Protein AF-A0A9C7VY10-F1 (afdb_monomer_lite)

Foldseek 3Di:
DDDDPPPQDQKDKDKDFLVCVVVLVVDQQWFAKEAEACPWDDDDLRYTYHRDVVCHVPRIITTMGGPDRWDWDDDPQWTWTDDPPDIDTDHDDDPDPPPPD

Radius of gyration: 16.32 Å; chains: 1; bounding box: 31×64×32 Å

Structure (mmCIF, N/CA/C/O backbone):
data_AF-A0A9C7VY10-F1
#
_entry.id   AF-A0A9C7VY10-F1
#
loop_
_atom_site.group_PDB
_atom_site.id
_atom_site.type_symbol
_atom_site.label_atom_id
_atom_site.label_alt_id
_atom_site.label_comp_id
_atom_site.label_asym_id
_atom_site.label_entity_id
_atom_site.label_seq_id
_atom_site.pdbx_PDB_ins_code
_atom_site.Cartn_x
_atom_site.Cartn_y
_atom_site.Cartn_z
_atom_site.occupancy
_atom_site.B_iso_or_equiv
_atom_site.auth_seq_id
_atom_site.auth_comp_id
_atom_site.auth_asym_id
_atom_site.auth_atom_id
_atom_site.pdbx_PDB_model_num
ATOM 1 N N . MET A 1 1 ? -18.638 32.763 7.786 1.00 39.47 1 MET A N 1
ATOM 2 C CA . MET A 1 1 ? -17.773 31.605 8.101 1.00 39.47 1 MET A CA 1
ATOM 3 C C . MET A 1 1 ? -18.537 30.342 7.739 1.00 39.47 1 MET A C 1
ATOM 5 O O . MET A 1 1 ? -19.515 30.050 8.403 1.00 39.47 1 MET A O 1
ATOM 9 N N . ASN A 1 2 ? -18.148 29.645 6.669 1.00 38.28 2 ASN A N 1
ATOM 10 C CA . ASN A 1 2 ? -18.736 28.357 6.285 1.00 38.28 2 ASN A CA 1
ATOM 11 C C . ASN A 1 2 ? -17.689 27.262 6.511 1.00 38.28 2 ASN A C 1
ATOM 13 O O . ASN A 1 2 ? -16.958 26.898 5.595 1.00 38.28 2 ASN A O 1
ATOM 17 N N . THR A 1 3 ? -17.585 26.751 7.735 1.00 46.06 3 THR A N 1
ATOM 18 C CA . THR A 1 3 ? -16.825 25.526 8.004 1.00 46.06 3 THR A CA 1
ATOM 19 C C . THR A 1 3 ? -17.716 24.342 7.657 1.00 46.06 3 THR A C 1
ATOM 21 O O . THR A 1 3 ? -18.498 23.879 8.485 1.00 46.06 3 THR A O 1
ATOM 24 N N . ARG A 1 4 ? -17.645 23.868 6.407 1.00 47.31 4 ARG A N 1
ATOM 25 C CA . ARG A 1 4 ? -18.190 22.544 6.079 1.00 47.31 4 ARG A CA 1
ATOM 26 C C . ARG A 1 4 ? -17.430 21.517 6.931 1.00 47.31 4 ARG A C 1
ATOM 28 O O . ARG A 1 4 ? -16.198 21.582 6.942 1.00 47.31 4 ARG A O 1
ATOM 35 N N . PRO A 1 5 ? -18.101 20.597 7.645 1.00 50.09 5 PRO A N 1
ATOM 36 C CA . PRO A 1 5 ? -17.402 19.512 8.317 1.00 50.09 5 PRO A CA 1
ATOM 37 C C . PRO A 1 5 ? -16.642 18.722 7.248 1.00 50.09 5 PRO A C 1
ATOM 39 O O . PRO A 1 5 ? -17.241 18.254 6.280 1.00 50.09 5 PRO A O 1
ATOM 42 N N . ARG A 1 6 ? -15.311 18.632 7.380 1.00 52.78 6 ARG A N 1
ATOM 43 C CA . ARG A 1 6 ? -14.498 17.713 6.574 1.00 52.78 6 ARG A CA 1
ATOM 44 C C . ARG A 1 6 ? -15.111 16.329 6.769 1.00 52.78 6 ARG A C 1
ATOM 46 O O . ARG A 1 6 ? -15.092 15.817 7.885 1.00 52.78 6 ARG A O 1
ATOM 53 N N . GLN A 1 7 ? -15.678 15.746 5.715 1.00 54.62 7 GLN A N 1
ATOM 54 C CA . GLN A 1 7 ? -15.967 14.317 5.718 1.00 54.62 7 GLN A CA 1
ATOM 55 C C . GLN A 1 7 ? -14.644 13.616 6.019 1.00 54.62 7 GLN A C 1
ATOM 57 O O . GLN A 1 7 ? -13.672 13.789 5.285 1.00 54.62 7 GLN A O 1
ATOM 62 N N . LYS A 1 8 ? -14.583 12.917 7.153 1.00 61.62 8 LYS A N 1
ATOM 63 C CA . LYS A 1 8 ? -13.423 12.123 7.543 1.00 61.62 8 LYS A CA 1
ATOM 64 C C . LYS A 1 8 ? -13.372 10.949 6.566 1.00 61.62 8 LYS A C 1
ATOM 66 O O . LYS A 1 8 ? -14.170 10.023 6.670 1.00 61.62 8 LYS A O 1
ATOM 71 N N . THR A 1 9 ? -12.541 11.053 5.538 1.00 67.38 9 THR A N 1
ATOM 72 C CA . THR A 1 9 ? -12.331 9.965 4.586 1.00 67.38 9 THR A CA 1
ATOM 73 C C . THR A 1 9 ? -11.543 8.874 5.296 1.00 67.38 9 THR A C 1
ATOM 75 O O . THR A 1 9 ? -10.432 9.125 5.750 1.00 67.38 9 THR A O 1
ATOM 78 N N . LEU A 1 10 ? -12.138 7.685 5.417 1.00 85.81 10 LEU A N 1
ATOM 79 C CA . LEU A 1 10 ? -11.517 6.521 6.067 1.00 85.81 10 LEU A CA 1
ATOM 80 C C . LEU A 1 10 ? -10.215 6.098 5.364 1.00 85.81 10 LEU A C 1
ATOM 82 O O . LEU A 1 10 ? -9.287 5.611 6.007 1.00 85.81 10 LEU A O 1
ATOM 86 N N . LEU A 1 11 ? -10.158 6.315 4.046 1.00 94.31 11 LEU A N 1
ATOM 87 C CA . LEU A 1 11 ? -9.013 6.064 3.180 1.00 94.31 11 LEU A CA 1
ATOM 88 C C . LEU A 1 11 ? -8.613 7.365 2.470 1.00 94.31 11 LEU A C 1
ATOM 90 O O . LEU A 1 11 ? -9.447 8.012 1.837 1.00 94.31 11 LEU A O 1
ATOM 94 N N . ASP A 1 12 ? -7.339 7.726 2.572 1.00 94.75 12 ASP A N 1
ATOM 95 C CA . ASP A 1 12 ? -6.704 8.864 1.905 1.00 94.75 12 ASP A CA 1
ATOM 96 C C . ASP A 1 12 ? -5.618 8.327 0.965 1.00 94.75 12 ASP A C 1
ATOM 98 O O . ASP A 1 12 ? -4.651 7.719 1.422 1.00 94.75 12 ASP A O 1
ATOM 102 N N . ILE A 1 13 ? -5.802 8.505 -0.345 1.00 95.88 13 ILE A N 1
ATOM 103 C CA . ILE A 1 13 ? -4.855 8.056 -1.375 1.00 95.88 13 ILE A CA 1
ATOM 104 C C . ILE A 1 13 ? -4.173 9.280 -1.970 1.00 95.88 13 ILE A C 1
ATOM 106 O O . ILE A 1 13 ? -4.835 10.209 -2.438 1.00 95.88 13 ILE A O 1
ATOM 110 N N . GLN A 1 14 ? -2.844 9.284 -1.953 1.00 95.38 14 GLN A N 1
ATOM 111 C CA . GLN A 1 14 ? -2.037 10.418 -2.388 1.00 95.38 14 GLN A CA 1
ATOM 112 C C . GLN A 1 14 ? -0.872 9.958 -3.248 1.00 95.38 14 GLN A C 1
ATOM 114 O O . GLN A 1 14 ? -0.173 9.014 -2.896 1.00 95.38 14 GLN A O 1
ATOM 119 N N . TYR A 1 15 ? -0.604 10.701 -4.318 1.00 94.81 15 TYR A N 1
ATOM 120 C CA . TYR A 1 15 ? 0.647 10.575 -5.052 1.00 94.81 15 TYR A CA 1
ATOM 121 C C . TYR A 1 15 ? 1.705 11.465 -4.398 1.00 94.81 15 TYR A C 1
ATOM 123 O O . TYR A 1 15 ? 1.503 12.672 -4.233 1.00 94.81 15 TYR A O 1
ATOM 131 N N . ARG A 1 16 ? 2.813 10.864 -3.967 1.00 95.00 16 ARG A N 1
ATOM 132 C CA . ARG A 1 16 ? 3.926 11.533 -3.278 1.00 95.00 16 ARG A CA 1
ATOM 133 C C . ARG A 1 16 ? 5.221 11.324 -4.044 1.00 95.00 16 ARG A C 1
ATOM 135 O O . ARG A 1 16 ? 5.341 10.353 -4.779 1.00 95.00 16 ARG A O 1
ATOM 142 N N . LEU A 1 17 ? 6.183 12.225 -3.856 1.00 95.06 17 LEU A N 1
ATOM 143 C CA . LEU A 1 17 ? 7.509 12.050 -4.440 1.00 95.06 17 LEU A CA 1
ATOM 144 C C . LEU A 1 17 ? 8.254 10.897 -3.754 1.00 95.06 17 LEU A C 1
ATOM 146 O O . LEU A 1 17 ? 8.133 10.726 -2.540 1.00 95.06 17 LEU A O 1
ATOM 150 N N . ARG A 1 18 ? 9.051 10.132 -4.505 1.00 92.81 18 ARG A N 1
ATOM 151 C CA . ARG A 1 18 ? 9.802 8.968 -4.006 1.00 92.81 18 ARG A CA 1
ATOM 152 C C . ARG A 1 18 ? 10.791 9.336 -2.898 1.00 92.81 18 ARG A C 1
ATOM 154 O O . ARG A 1 18 ? 11.006 8.539 -1.992 1.00 92.81 18 ARG A O 1
ATOM 161 N N . GLU A 1 19 ? 11.332 10.551 -2.904 1.00 94.44 19 GLU A N 1
ATOM 162 C CA . GLU A 1 19 ? 12.182 11.065 -1.818 1.00 94.44 19 GLU A CA 1
ATOM 163 C C . GLU A 1 19 ? 11.475 11.109 -0.449 1.00 94.44 19 GLU A C 1
ATOM 165 O O . GLU A 1 19 ? 12.136 11.019 0.581 1.00 94.44 19 GLU A O 1
ATOM 170 N N . MET A 1 20 ? 10.136 11.152 -0.427 1.00 94.50 20 MET A N 1
ATOM 171 C CA . MET A 1 20 ? 9.317 11.105 0.793 1.00 94.50 20 MET A CA 1
ATOM 172 C C . MET A 1 20 ? 9.117 9.676 1.325 1.00 94.50 20 MET A C 1
ATOM 174 O O . MET A 1 20 ? 8.382 9.476 2.298 1.00 94.50 20 MET A O 1
ATOM 178 N N . LEU A 1 21 ? 9.713 8.658 0.691 1.00 93.81 21 LEU A N 1
ATOM 179 C CA . LEU A 1 21 ? 9.576 7.261 1.104 1.00 93.81 21 LEU A CA 1
ATOM 180 C C . LEU A 1 21 ? 9.957 7.028 2.579 1.00 93.81 21 LEU A C 1
ATOM 182 O O . LEU A 1 21 ? 9.174 6.364 3.261 1.00 93.81 21 LEU A O 1
ATOM 186 N N . PRO A 1 22 ? 11.076 7.564 3.115 1.00 95.12 22 PRO A N 1
ATOM 187 C CA . PRO A 1 22 ? 11.446 7.348 4.516 1.00 95.12 22 PRO A CA 1
ATOM 188 C C . PRO A 1 22 ? 10.376 7.859 5.487 1.00 95.12 22 PRO A C 1
ATOM 190 O O . PRO A 1 22 ? 9.963 7.131 6.391 1.00 95.12 22 PRO A O 1
ATOM 193 N N . ASP A 1 23 ? 9.857 9.064 5.242 1.00 95.12 23 ASP A N 1
ATOM 194 C CA . ASP A 1 23 ? 8.792 9.660 6.051 1.00 95.12 23 ASP A CA 1
ATOM 195 C C . ASP A 1 23 ? 7.510 8.826 5.961 1.00 95.12 23 ASP A C 1
ATOM 197 O O . ASP A 1 23 ? 6.880 8.518 6.973 1.00 95.12 23 ASP A O 1
ATOM 201 N N . THR A 1 24 ? 7.161 8.377 4.755 1.00 94.50 24 THR A N 1
ATOM 202 C CA . THR A 1 24 ? 5.962 7.566 4.506 1.00 94.50 24 THR A CA 1
ATOM 203 C C . THR A 1 24 ? 6.040 6.190 5.176 1.00 94.50 24 THR A C 1
ATOM 205 O O . THR A 1 24 ? 5.044 5.696 5.714 1.00 94.50 24 THR A O 1
ATOM 208 N N . LEU A 1 25 ? 7.222 5.568 5.181 1.00 94.50 25 LEU A N 1
ATOM 209 C CA . LEU A 1 25 ? 7.474 4.312 5.888 1.00 94.50 25 LEU A CA 1
ATOM 210 C C . LEU A 1 25 ? 7.414 4.498 7.406 1.00 94.50 25 LEU A C 1
ATOM 212 O O . LEU A 1 25 ? 6.936 3.601 8.106 1.00 94.50 25 LEU A O 1
ATOM 216 N N . SER A 1 26 ? 7.854 5.653 7.909 1.00 95.19 26 SER A N 1
ATOM 217 C CA . SER A 1 26 ? 7.810 5.972 9.338 1.00 95.19 26 SER A CA 1
ATOM 218 C C . SER A 1 26 ? 6.391 6.241 9.853 1.00 95.19 26 SER A C 1
ATOM 2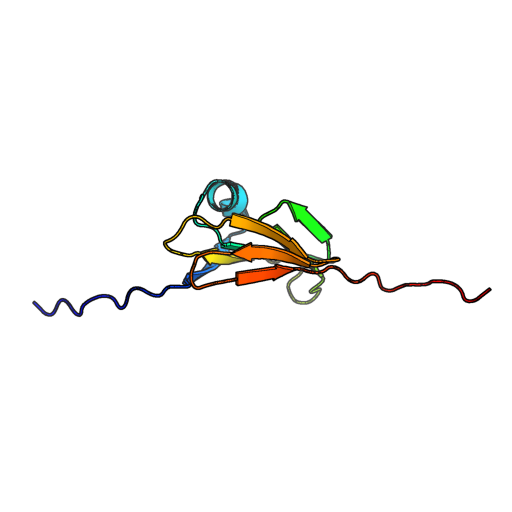20 O O . SER A 1 26 ? 6.119 5.999 11.028 1.00 95.19 26 SER A O 1
ATOM 222 N N . ASP A 1 27 ? 5.467 6.660 8.982 1.00 95.75 27 ASP A N 1
ATOM 223 C CA . ASP A 1 27 ? 4.084 6.940 9.366 1.00 95.75 27 ASP A CA 1
ATOM 224 C C . ASP A 1 27 ? 3.355 5.645 9.804 1.00 95.75 27 ASP A C 1
ATOM 226 O O . ASP A 1 27 ? 3.207 4.695 9.014 1.00 95.75 27 ASP A O 1
ATOM 230 N N . PRO A 1 28 ? 2.900 5.557 11.071 1.00 95.44 28 PRO A N 1
ATOM 231 C CA . PRO A 1 28 ? 2.196 4.385 11.585 1.00 95.44 28 PRO A CA 1
ATOM 232 C C . PRO A 1 28 ? 0.835 4.165 10.913 1.00 95.44 28 PRO A C 1
ATOM 234 O O . PRO A 1 28 ? 0.385 3.023 10.826 1.00 95.44 28 PRO A O 1
ATOM 237 N N . CYS A 1 29 ? 0.213 5.225 10.394 1.00 95.69 29 CYS A N 1
ATOM 238 C CA . CYS A 1 29 ? -1.100 5.188 9.756 1.00 95.69 29 CYS A CA 1
ATOM 239 C C . CYS A 1 29 ? -1.038 4.908 8.244 1.00 95.69 29 CYS A C 1
ATOM 241 O O . CYS A 1 29 ? -2.066 4.909 7.560 1.00 95.69 29 CYS A O 1
ATOM 243 N N . THR A 1 30 ? 0.155 4.643 7.705 1.00 96.94 30 THR A N 1
ATOM 244 C CA . THR A 1 30 ? 0.307 4.153 6.333 1.00 96.94 30 THR A CA 1
ATOM 245 C C . THR A 1 30 ? -0.259 2.738 6.226 1.00 96.94 30 THR A C 1
ATOM 247 O O . THR A 1 30 ? 0.218 1.793 6.871 1.00 96.94 30 THR A O 1
ATOM 250 N N . LEU A 1 31 ? -1.278 2.593 5.380 1.00 96.81 31 LEU A N 1
ATOM 251 C CA . LEU A 1 31 ? -1.908 1.324 5.043 1.00 96.81 31 LEU A CA 1
ATOM 252 C C . LEU A 1 31 ? -1.123 0.602 3.946 1.00 96.81 31 LEU A C 1
ATOM 254 O O . LEU A 1 31 ? -0.885 -0.594 4.080 1.00 96.81 31 LEU A O 1
ATOM 258 N N . ALA A 1 32 ? -0.692 1.322 2.908 1.00 97.25 32 ALA A N 1
ATOM 259 C CA . ALA A 1 32 ? 0.101 0.770 1.813 1.00 97.25 32 ALA A CA 1
ATOM 260 C C . ALA A 1 32 ? 0.946 1.835 1.108 1.00 97.25 32 ALA A C 1
ATOM 262 O O . ALA A 1 32 ? 0.596 3.016 1.089 1.00 97.25 32 ALA A O 1
ATOM 263 N N . ILE A 1 33 ? 2.038 1.390 0.493 1.00 96.94 33 ILE A N 1
ATOM 264 C CA . ILE A 1 33 ? 2.859 2.162 -0.436 1.00 96.94 33 ILE A CA 1
ATOM 265 C C . ILE A 1 33 ? 3.000 1.327 -1.706 1.00 96.94 33 ILE A C 1
ATOM 267 O O . ILE A 1 33 ? 3.527 0.213 -1.663 1.00 96.94 33 ILE A O 1
ATOM 271 N N . ILE A 1 34 ? 2.532 1.866 -2.824 1.00 95.44 34 ILE A N 1
ATOM 272 C CA . ILE A 1 34 ? 2.735 1.298 -4.149 1.00 95.44 34 ILE A CA 1
ATOM 273 C C . ILE A 1 34 ? 3.816 2.129 -4.822 1.00 95.44 34 ILE A C 1
ATOM 275 O O . ILE A 1 34 ? 3.665 3.330 -5.046 1.00 95.44 34 ILE A O 1
ATOM 279 N N . ASP A 1 35 ? 4.924 1.469 -5.098 1.00 94.12 35 ASP A N 1
ATOM 280 C CA . ASP A 1 35 ? 6.070 2.029 -5.787 1.00 94.12 35 ASP A CA 1
ATOM 281 C C . ASP A 1 35 ? 6.122 1.455 -7.211 1.00 94.12 35 ASP A C 1
ATOM 283 O O . ASP A 1 35 ? 5.811 0.283 -7.427 1.00 94.12 35 ASP A O 1
ATOM 287 N N . PHE A 1 36 ? 6.467 2.276 -8.197 1.00 92.19 36 PHE A N 1
ATOM 288 C CA . PHE A 1 36 ? 6.431 1.898 -9.609 1.00 92.19 36 PHE A CA 1
ATOM 289 C C . PHE A 1 36 ? 7.851 1.658 -10.125 1.00 92.19 36 PHE A C 1
ATOM 291 O O . PHE A 1 36 ? 8.683 2.570 -10.178 1.00 92.19 36 PHE A O 1
ATOM 298 N N . GLY A 1 37 ? 8.138 0.409 -10.489 1.00 89.69 37 GLY A N 1
ATOM 299 C CA . GLY A 1 37 ? 9.455 -0.030 -10.948 1.00 89.69 37 GLY A CA 1
ATOM 300 C C . GLY A 1 37 ? 9.389 -0.838 -12.239 1.00 89.69 37 GLY A C 1
ATOM 301 O O . GLY A 1 37 ? 8.319 -1.053 -12.804 1.00 89.69 37 GLY A O 1
ATOM 302 N N . ASP A 1 38 ? 10.548 -1.307 -12.696 1.00 87.50 38 ASP A N 1
ATOM 303 C CA . ASP A 1 38 ? 10.647 -2.170 -13.881 1.00 87.50 38 ASP A CA 1
ATOM 304 C C . ASP A 1 38 ? 10.125 -3.587 -13.616 1.00 87.50 38 ASP A C 1
ATOM 306 O O . ASP A 1 38 ? 9.575 -4.237 -14.504 1.00 87.50 38 ASP A O 1
ATOM 310 N N . GLN A 1 39 ? 10.292 -4.072 -12.384 1.00 87.88 39 GLN A N 1
ATOM 311 C CA . GLN A 1 39 ? 9.902 -5.412 -11.960 1.00 87.88 39 GLN A CA 1
ATOM 312 C C . GLN A 1 39 ? 9.114 -5.354 -10.657 1.00 87.88 39 GLN A C 1
ATOM 314 O O . GLN A 1 39 ? 9.411 -4.553 -9.768 1.00 87.88 39 GLN A O 1
ATOM 319 N N . SER A 1 40 ? 8.114 -6.226 -10.546 1.00 90.12 40 SER A N 1
ATOM 320 C CA . SER A 1 40 ? 7.342 -6.365 -9.319 1.00 90.12 40 SER A CA 1
ATOM 321 C C . SER A 1 40 ? 8.186 -7.039 -8.240 1.00 90.12 40 SER A C 1
ATOM 323 O O . SER A 1 40 ? 8.789 -8.080 -8.482 1.00 90.12 40 SER A O 1
ATOM 325 N N . GLN A 1 41 ? 8.205 -6.474 -7.037 1.00 90.19 41 GLN A N 1
ATOM 326 C CA . GLN A 1 41 ? 8.874 -7.068 -5.882 1.00 90.19 41 GLN A CA 1
ATOM 327 C C . GLN A 1 41 ? 8.205 -6.637 -4.577 1.00 90.19 41 GLN A C 1
ATOM 329 O O . GLN A 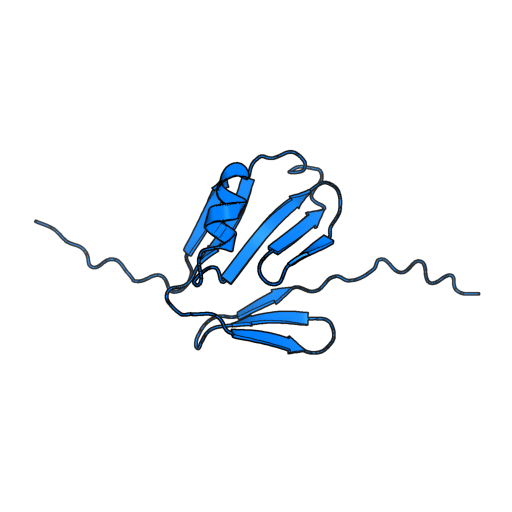1 41 ? 7.660 -5.538 -4.455 1.00 90.19 41 GLN A O 1
ATOM 334 N N . ILE A 1 42 ? 8.257 -7.502 -3.567 1.00 85.69 42 ILE A N 1
ATOM 335 C CA . ILE A 1 42 ? 7.834 -7.151 -2.209 1.00 85.69 42 ILE A CA 1
ATOM 336 C C . ILE A 1 42 ? 9.053 -6.596 -1.472 1.00 85.69 42 ILE A C 1
ATOM 338 O O . ILE A 1 42 ? 10.062 -7.284 -1.361 1.00 85.69 42 ILE A O 1
ATOM 342 N N . SER A 1 43 ? 8.960 -5.363 -0.964 1.00 84.25 43 SER A N 1
ATOM 343 C CA . SER A 1 43 ? 10.088 -4.701 -0.289 1.00 84.25 43 SER A CA 1
ATOM 344 C C . SER A 1 43 ? 10.040 -4.844 1.238 1.00 84.25 43 SER A C 1
ATOM 346 O O . SER A 1 43 ? 10.975 -5.348 1.852 1.00 84.25 43 SER A O 1
ATOM 348 N N . ASN A 1 44 ? 8.942 -4.428 1.873 1.00 87.56 44 ASN A N 1
ATOM 349 C CA . ASN A 1 44 ? 8.733 -4.498 3.332 1.00 87.56 44 ASN A CA 1
ATOM 350 C C . ASN A 1 44 ? 7.248 -4.720 3.629 1.00 87.56 44 ASN A C 1
ATOM 352 O O . ASN A 1 44 ? 6.524 -5.002 2.696 1.00 87.56 44 ASN A O 1
ATOM 356 N N . ASP A 1 45 ? 6.753 -4.637 4.867 1.00 85.56 45 ASP A N 1
ATOM 357 C CA . ASP A 1 45 ? 5.343 -4.898 5.218 1.00 85.56 45 ASP A CA 1
ATOM 358 C C . ASP A 1 45 ? 4.334 -3.878 4.647 1.00 85.56 45 ASP A C 1
ATOM 360 O O . ASP A 1 45 ? 3.199 -4.255 4.357 1.00 85.56 45 ASP A O 1
ATOM 364 N N . LYS A 1 46 ? 4.743 -2.622 4.424 1.00 90.94 46 LYS A N 1
ATOM 365 C CA . LYS A 1 46 ? 3.889 -1.547 3.874 1.00 90.94 46 LYS A CA 1
ATOM 366 C C . LYS A 1 46 ? 4.022 -1.376 2.363 1.00 90.94 46 LYS A C 1
ATOM 368 O O . LYS A 1 46 ? 3.077 -0.930 1.721 1.00 90.94 46 LYS A O 1
ATOM 373 N N . GLN A 1 47 ? 5.185 -1.701 1.804 1.00 92.50 47 GLN A N 1
ATOM 374 C CA . GLN A 1 47 ? 5.561 -1.356 0.435 1.00 92.50 47 GLN A CA 1
ATOM 375 C C . GLN A 1 47 ? 5.553 -2.561 -0.503 1.00 92.50 47 GLN A C 1
ATOM 377 O O . GLN A 1 47 ? 6.150 -3.603 -0.212 1.00 92.50 47 GLN A O 1
ATOM 382 N N . ILE A 1 48 ? 4.931 -2.374 -1.662 1.00 93.25 48 ILE A N 1
ATOM 383 C CA . ILE A 1 48 ? 5.073 -3.229 -2.837 1.00 93.25 48 ILE A CA 1
ATOM 384 C C . ILE A 1 48 ? 5.609 -2.388 -3.991 1.00 93.25 48 ILE A C 1
ATOM 386 O O . ILE A 1 48 ? 5.172 -1.259 -4.196 1.00 93.25 48 ILE A O 1
ATOM 390 N N . ILE A 1 49 ? 6.559 -2.943 -4.732 1.00 92.25 49 ILE A N 1
ATOM 391 C CA . ILE A 1 49 ? 6.981 -2.393 -6.012 1.00 92.25 49 ILE A CA 1
ATOM 392 C C . ILE A 1 49 ? 6.222 -3.166 -7.082 1.00 92.25 49 ILE A C 1
ATOM 394 O O . ILE A 1 49 ? 6.225 -4.398 -7.078 1.00 92.25 49 ILE A O 1
ATOM 398 N N . VAL A 1 50 ? 5.539 -2.451 -7.965 1.00 90.50 50 VAL A N 1
ATOM 399 C CA . VAL A 1 50 ? 4.774 -3.014 -9.074 1.00 90.50 50 VAL A CA 1
ATOM 400 C C . VAL A 1 50 ? 5.533 -2.726 -10.361 1.00 90.50 50 VAL A C 1
ATOM 402 O O . VAL A 1 50 ? 5.889 -1.581 -10.637 1.00 90.50 50 VAL A O 1
ATOM 405 N N . GLY A 1 51 ? 5.784 -3.780 -11.136 1.00 87.81 51 GLY A N 1
ATOM 406 C CA . GLY A 1 51 ? 6.390 -3.712 -12.458 1.00 87.81 51 GLY A CA 1
ATOM 407 C C . GLY A 1 51 ? 5.445 -3.048 -13.451 1.00 87.81 51 GLY A C 1
ATOM 408 O O . GLY A 1 51 ? 4.625 -3.718 -14.078 1.00 87.81 51 GLY A O 1
ATOM 409 N N . THR A 1 52 ? 5.545 -1.732 -13.599 1.00 85.94 52 THR A N 1
ATOM 410 C CA . THR A 1 52 ? 4.782 -0.941 -14.569 1.00 85.94 52 THR A CA 1
ATOM 411 C C . THR A 1 52 ? 5.759 -0.151 -15.432 1.00 85.94 52 THR A C 1
ATOM 413 O O . THR A 1 52 ? 5.998 1.018 -15.154 1.00 85.94 52 THR A O 1
ATOM 416 N N . PRO A 1 53 ? 6.301 -0.730 -16.524 1.00 77.94 53 PRO A N 1
ATOM 417 C CA . PRO A 1 53 ? 7.333 -0.083 -17.345 1.00 77.94 53 PRO A CA 1
ATOM 418 C C . PRO A 1 53 ? 6.969 1.324 -17.847 1.00 77.94 53 PRO A C 1
ATOM 420 O O . PRO A 1 53 ? 7.838 2.169 -18.009 1.00 77.94 53 PRO A O 1
ATOM 423 N N . ALA A 1 54 ? 5.678 1.611 -18.049 1.00 82.31 54 ALA A N 1
ATOM 424 C CA . ALA A 1 54 ? 5.197 2.943 -18.432 1.00 82.31 54 ALA A CA 1
ATOM 425 C C . ALA A 1 54 ? 5.343 4.010 -17.326 1.00 82.31 54 ALA A C 1
ATOM 427 O O . ALA A 1 54 ? 5.323 5.203 -17.615 1.00 82.31 54 ALA A O 1
ATOM 428 N N . LEU A 1 55 ? 5.455 3.581 -16.069 1.00 79.31 55 LEU A N 1
ATOM 429 C CA . LEU A 1 55 ? 5.657 4.408 -14.876 1.00 79.31 55 LEU A CA 1
ATOM 430 C C . LEU A 1 55 ? 7.007 4.118 -14.202 1.00 79.31 55 LEU A C 1
ATOM 432 O O . LEU A 1 55 ? 7.320 4.711 -13.166 1.00 79.31 55 LEU A O 1
ATOM 436 N N . 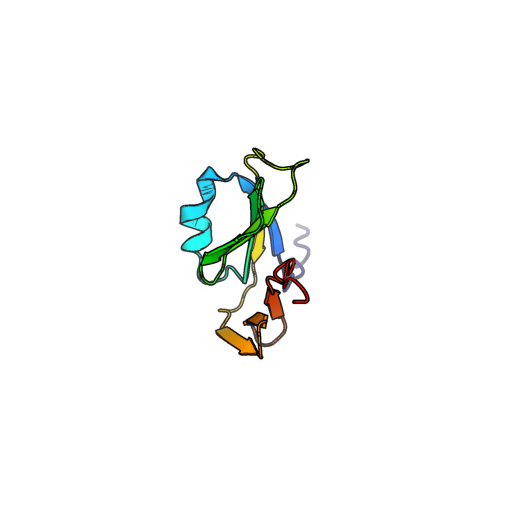ALA A 1 56 ? 7.806 3.212 -14.767 1.00 73.88 56 ALA A N 1
ATOM 437 C CA . ALA A 1 56 ? 9.127 2.891 -14.267 1.00 73.88 56 ALA A CA 1
ATOM 438 C C . ALA A 1 56 ? 10.043 4.109 -14.427 1.00 73.88 56 ALA A C 1
ATOM 440 O O . ALA A 1 56 ? 10.026 4.801 -15.445 1.00 73.88 56 ALA A O 1
ATOM 441 N N . GLY A 1 57 ? 10.792 4.419 -13.370 1.00 69.19 57 GLY A N 1
ATOM 442 C CA . GLY A 1 57 ? 11.554 5.665 -13.284 1.00 69.19 57 GLY A CA 1
ATOM 443 C C . GLY A 1 57 ? 10.711 6.899 -12.948 1.00 69.19 57 GLY A C 1
ATOM 444 O O . GLY A 1 57 ? 11.271 7.987 -12.865 1.00 69.19 57 GLY A O 1
ATOM 445 N N . SER A 1 58 ? 9.398 6.762 -12.709 1.00 79.88 58 SER A N 1
ATOM 446 C CA . SER A 1 58 ? 8.648 7.847 -12.079 1.00 79.88 58 SER A CA 1
ATOM 447 C C . SER A 1 58 ? 9.155 8.065 -10.655 1.00 79.88 58 SER A C 1
ATOM 449 O O . SER A 1 58 ? 9.425 7.118 -9.912 1.00 79.88 58 SER A O 1
ATOM 451 N N . ASP A 1 59 ? 9.249 9.330 -10.261 1.00 86.94 59 ASP A N 1
ATOM 452 C CA . ASP A 1 59 ? 9.528 9.715 -8.880 1.00 86.94 59 ASP A CA 1
ATOM 453 C C . ASP A 1 59 ? 8.250 9.697 -8.039 1.00 86.94 59 ASP A C 1
ATOM 455 O O . ASP A 1 59 ? 8.150 10.443 -7.076 1.00 86.94 59 ASP A O 1
ATOM 459 N N . LEU A 1 60 ? 7.241 8.901 -8.406 1.00 92.44 60 LEU A N 1
ATOM 460 C CA . LEU A 1 60 ? 5.946 8.881 -7.736 1.00 92.44 60 LEU A CA 1
ATOM 461 C C . LEU A 1 60 ? 5.735 7.587 -6.952 1.00 92.44 60 LEU A C 1
ATOM 463 O O . LEU A 1 60 ? 6.031 6.490 -7.413 1.00 92.44 60 LEU A O 1
ATOM 467 N N . LEU A 1 61 ? 5.149 7.749 -5.773 1.00 94.62 61 LEU A N 1
ATOM 468 C CA . LEU A 1 61 ? 4.595 6.699 -4.933 1.00 94.62 61 LEU A CA 1
ATOM 469 C C . LEU A 1 61 ? 3.096 6.929 -4.824 1.00 94.62 61 LEU A C 1
ATOM 471 O O . LEU A 1 61 ? 2.672 8.059 -4.579 1.00 94.62 61 LEU A O 1
ATOM 475 N N . GLU A 1 62 ? 2.300 5.875 -4.923 1.00 96.25 62 GLU A N 1
ATOM 476 C CA . GLU A 1 62 ? 0.909 5.921 -4.487 1.00 96.25 62 GLU A CA 1
ATOM 477 C C . GLU A 1 62 ? 0.838 5.466 -3.028 1.00 96.25 62 GLU A C 1
ATOM 479 O O . GLU A 1 62 ? 1.170 4.333 -2.682 1.00 96.25 62 GLU A O 1
ATOM 484 N N . VAL A 1 63 ? 0.439 6.375 -2.148 1.00 97.31 63 VAL A N 1
ATOM 485 C CA . VAL A 1 63 ? 0.438 6.176 -0.700 1.00 97.31 63 VAL A CA 1
ATOM 486 C C . VAL A 1 63 ? -0.995 6.127 -0.207 1.00 97.31 63 VAL A C 1
ATOM 488 O O . VAL A 1 63 ? -1.756 7.073 -0.400 1.00 97.31 63 VAL A O 1
ATOM 491 N N . TRP A 1 64 ? -1.346 5.030 0.454 1.00 97.38 64 TRP A N 1
ATOM 492 C CA . TRP A 1 64 ? -2.662 4.804 1.035 1.00 97.38 64 TRP A CA 1
ATOM 493 C C . TRP A 1 64 ? -2.557 4.973 2.544 1.00 97.38 64 TRP A C 1
ATOM 495 O O . TRP A 1 64 ? -1.789 4.271 3.206 1.00 97.38 64 TRP A O 1
ATOM 505 N N . ARG A 1 65 ? -3.335 5.899 3.096 1.00 96.56 65 ARG A N 1
ATOM 506 C CA . ARG A 1 65 ? -3.347 6.241 4.520 1.00 96.56 65 ARG A CA 1
ATOM 507 C C . ARG A 1 65 ? -4.737 6.069 5.097 1.00 96.56 65 ARG A C 1
ATOM 509 O O . ARG A 1 65 ? -5.744 6.173 4.401 1.00 96.56 65 ARG A O 1
ATOM 516 N N . THR A 1 66 ? -4.771 5.824 6.392 1.00 95.06 66 THR A N 1
ATOM 517 C CA . THR A 1 66 ? -5.995 5.696 7.179 1.00 95.06 66 THR A CA 1
ATOM 518 C C . THR A 1 66 ? -5.854 6.513 8.466 1.00 95.06 66 THR A C 1
ATOM 520 O O . THR A 1 66 ? -4.814 7.120 8.717 1.00 95.06 66 THR A O 1
ATOM 523 N N . ASP A 1 67 ? -6.908 6.598 9.264 1.00 93.81 67 ASP A N 1
ATOM 524 C CA . ASP A 1 67 ? -6.926 7.266 10.564 1.00 93.81 67 ASP A CA 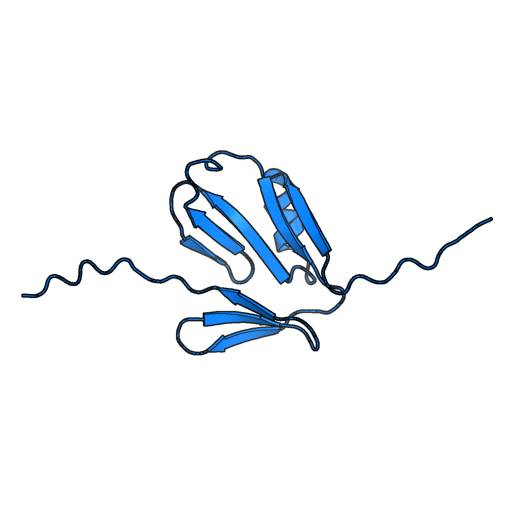1
ATOM 525 C C . ASP A 1 67 ? -6.762 6.299 11.751 1.00 93.81 67 ASP A C 1
ATOM 527 O O . ASP A 1 67 ? -6.667 6.749 12.893 1.00 93.81 67 ASP A O 1
ATOM 531 N N . GLU A 1 68 ? -6.694 4.993 11.485 1.00 93.94 68 GLU A N 1
ATOM 532 C CA . GLU A 1 68 ? -6.470 3.927 12.465 1.00 93.94 68 GLU 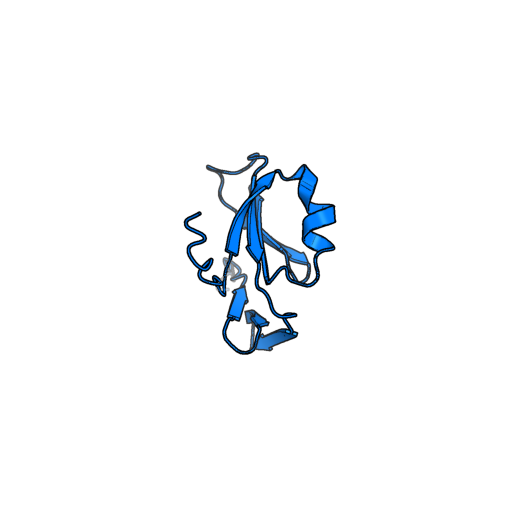A CA 1
ATOM 533 C C . GLU A 1 68 ? -5.091 3.279 12.273 1.00 93.94 68 GLU A C 1
ATOM 535 O O . GLU A 1 68 ? -4.555 3.242 11.169 1.00 9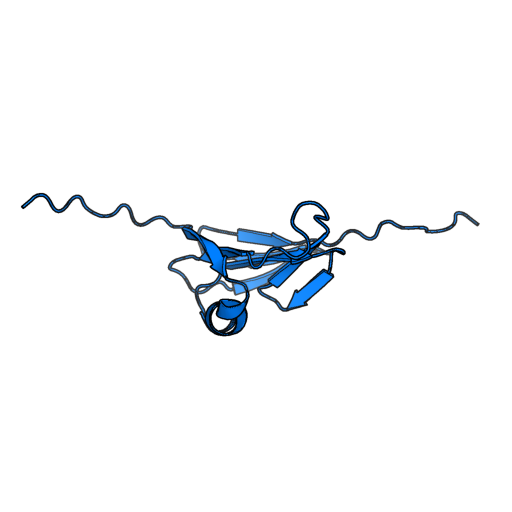3.94 68 GLU A O 1
ATOM 540 N N . LEU A 1 69 ? -4.517 2.721 13.343 1.00 95.69 69 LEU A N 1
ATOM 541 C CA . LEU A 1 69 ? -3.281 1.941 13.252 1.00 95.69 69 LEU A CA 1
ATOM 542 C C . LEU A 1 69 ? -3.574 0.588 12.574 1.00 95.69 69 LEU A C 1
ATOM 544 O O . LEU A 1 69 ? -4.315 -0.209 13.155 1.00 95.69 69 LEU A O 1
ATOM 548 N N . PRO A 1 70 ? -2.995 0.279 11.398 1.00 96.50 70 PRO A N 1
ATOM 549 C CA . PRO A 1 70 ? -3.249 -0.996 10.744 1.00 96.50 70 PRO A CA 1
ATOM 550 C C . PRO A 1 70 ? -2.488 -2.148 11.409 1.00 96.50 70 PRO A C 1
ATOM 552 O O . PRO A 1 70 ? -1.298 -2.038 11.711 1.00 96.50 70 PRO A O 1
ATOM 555 N N . GLU A 1 71 ? -3.153 -3.288 11.549 1.00 97.31 71 GLU A N 1
ATOM 556 C CA . GLU A 1 71 ? -2.558 -4.567 11.930 1.00 97.31 71 GLU A CA 1
ATOM 557 C C . GLU A 1 71 ? -2.037 -5.305 10.689 1.00 97.31 71 GLU A C 1
ATOM 559 O O . GLU A 1 71 ? -2.701 -5.334 9.650 1.00 97.31 71 GLU A O 1
ATOM 564 N N . ASN A 1 72 ? -0.876 -5.952 10.809 1.00 96.38 72 ASN A N 1
ATOM 565 C CA . ASN A 1 72 ? -0.344 -6.853 9.785 1.00 96.38 72 ASN A CA 1
ATOM 566 C C . ASN A 1 72 ? -0.987 -8.247 9.906 1.00 96.38 72 ASN A C 1
ATOM 568 O O . ASN A 1 72 ? -1.222 -8.740 11.009 1.00 96.38 72 ASN A O 1
ATOM 572 N N . GLY A 1 73 ? -1.189 -8.929 8.782 1.00 96.19 73 GLY A N 1
ATOM 573 C CA . GLY A 1 73 ? -1.596 -10.329 8.756 1.00 96.19 73 GLY A CA 1
ATOM 574 C C . GLY A 1 73 ? -1.210 -11.040 7.462 1.00 96.19 73 GLY A C 1
ATOM 575 O O . GLY A 1 73 ? -0.688 -10.436 6.521 1.00 96.19 73 GLY A O 1
ATOM 576 N N . LYS A 1 74 ? -1.432 -12.354 7.437 1.00 96.00 74 LYS A N 1
ATOM 577 C CA . LYS A 1 74 ? -1.147 -13.219 6.290 1.00 96.00 74 LYS A CA 1
ATOM 578 C C . LYS A 1 74 ? -2.227 -14.292 6.167 1.00 96.00 74 LYS A C 1
ATOM 580 O O . LYS A 1 74 ? -2.563 -14.934 7.159 1.00 96.00 74 LYS A O 1
ATOM 585 N N . LEU A 1 75 ? -2.743 -14.490 4.957 1.00 96.12 75 LEU A N 1
ATOM 586 C CA . LEU A 1 75 ? -3.692 -15.547 4.612 1.00 96.12 75 LEU A CA 1
ATOM 587 C C . LEU A 1 75 ? -3.243 -16.216 3.309 1.00 96.12 75 LEU A C 1
ATOM 589 O O . LEU A 1 75 ? -3.345 -15.620 2.239 1.00 96.12 75 LEU A O 1
ATOM 593 N N . GLY A 1 76 ? -2.727 -17.444 3.404 1.00 93.88 76 GLY A N 1
ATOM 594 C CA . GLY A 1 76 ? -2.033 -18.076 2.277 1.00 93.88 76 GLY A CA 1
ATOM 595 C C . GLY A 1 76 ? -0.862 -17.202 1.823 1.00 93.88 76 GLY A C 1
ATOM 596 O O . GLY A 1 76 ? -0.062 -16.775 2.657 1.00 93.88 76 GLY A O 1
ATOM 597 N N . ASP A 1 77 ? -0.816 -16.874 0.535 1.00 91.94 77 ASP A N 1
ATOM 598 C CA . ASP A 1 77 ? 0.209 -15.997 -0.053 1.00 91.94 77 ASP A CA 1
ATOM 599 C C . ASP A 1 77 ? -0.146 -14.505 0.014 1.00 91.94 77 ASP A C 1
ATOM 601 O O . ASP A 1 77 ? 0.670 -13.643 -0.315 1.00 91.94 77 ASP A O 1
ATOM 605 N N . ILE A 1 78 ? -1.350 -14.172 0.491 1.00 93.75 78 ILE A N 1
ATOM 606 C CA . ILE A 1 78 ? -1.787 -12.788 0.648 1.00 93.75 78 ILE A CA 1
ATOM 607 C C . ILE A 1 78 ? -1.236 -12.248 1.964 1.00 93.75 78 ILE A C 1
ATOM 609 O O . ILE A 1 78 ? -1.665 -12.641 3.050 1.00 93.75 78 ILE A O 1
ATOM 613 N N . HIS A 1 79 ? -0.319 -11.294 1.872 1.00 94.62 79 HIS A N 1
ATOM 614 C CA . HIS A 1 79 ? 0.040 -10.441 2.998 1.00 94.62 79 HIS A CA 1
ATOM 615 C C . HIS A 1 79 ? -0.929 -9.263 3.032 1.00 94.62 79 HIS A C 1
ATOM 617 O O . HIS A 1 79 ? -1.241 -8.693 1.990 1.00 94.62 79 HIS A O 1
ATOM 623 N N . TYR A 1 80 ? -1.416 -8.876 4.204 1.00 96.56 80 TYR A N 1
ATOM 624 C CA . TYR A 1 80 ? -2.354 -7.764 4.307 1.00 96.56 80 TYR A CA 1
ATOM 625 C C . TYR A 1 80 ? -2.066 -6.860 5.497 1.00 96.56 80 TYR A C 1
ATOM 627 O O . TYR A 1 80 ? -1.484 -7.273 6.500 1.00 96.56 80 TYR A O 1
ATOM 635 N N . ARG A 1 81 ? -2.521 -5.616 5.372 1.00 97.06 81 ARG A N 1
ATOM 636 C CA . ARG A 1 81 ? -2.626 -4.629 6.444 1.00 97.06 81 ARG A CA 1
ATOM 637 C C . ARG A 1 81 ? -4.086 -4.241 6.577 1.00 97.06 81 ARG A C 1
ATOM 639 O O . ARG A 1 81 ? -4.733 -3.972 5.566 1.00 97.06 81 ARG A O 1
ATOM 646 N N . ARG A 1 82 ? -4.632 -4.244 7.790 1.00 96.81 82 ARG A N 1
ATOM 647 C CA . ARG A 1 82 ? -6.060 -3.975 8.006 1.00 96.81 82 ARG A CA 1
ATOM 648 C C . ARG A 1 82 ? -6.327 -3.106 9.223 1.00 96.81 82 ARG A C 1
ATOM 650 O O . ARG A 1 82 ? -5.586 -3.157 10.195 1.00 96.81 82 ARG A O 1
ATOM 657 N N . THR A 1 83 ? -7.426 -2.377 9.179 1.00 95.62 83 THR A N 1
ATOM 658 C CA . THR A 1 83 ? -8.040 -1.699 10.323 1.00 95.62 83 THR A CA 1
ATOM 659 C C . THR A 1 83 ? -9.370 -2.381 10.655 1.00 95.62 83 THR A C 1
ATOM 661 O O . THR A 1 83 ? -9.652 -3.480 10.164 1.00 95.62 83 THR A O 1
ATOM 664 N N . SER A 1 84 ? -10.215 -1.747 11.471 1.00 94.00 84 SER A N 1
ATOM 665 C CA . SER A 1 84 ? -11.576 -2.236 11.715 1.00 94.00 84 SER A CA 1
ATOM 666 C C . SER A 1 84 ? -12.486 -2.155 10.477 1.00 94.00 84 SER A C 1
ATOM 668 O O . SER A 1 84 ? -13.463 -2.900 10.384 1.00 94.00 84 SER A O 1
ATOM 670 N N . THR A 1 85 ? -12.162 -1.279 9.517 1.00 93.38 85 THR A N 1
ATOM 671 C CA . THR A 1 85 ? -13.027 -0.940 8.371 1.00 93.38 85 THR A CA 1
ATOM 672 C C . THR A 1 85 ? -12.361 -1.090 7.003 1.00 93.38 85 THR A C 1
ATOM 674 O O . THR A 1 85 ? -13.066 -1.160 5.997 1.00 93.38 85 THR A O 1
ATOM 677 N N . LEU A 1 86 ? -11.029 -1.159 6.939 1.00 96.06 86 LEU A N 1
ATOM 678 C CA . LEU A 1 86 ? -10.266 -1.237 5.693 1.00 96.06 86 LEU A CA 1
ATOM 679 C C . LEU A 1 86 ? -9.313 -2.427 5.696 1.00 96.06 86 LEU A C 1
ATOM 681 O O . LEU A 1 86 ? -8.770 -2.808 6.730 1.00 96.06 86 LEU A O 1
ATOM 685 N N . ILE A 1 87 ? -9.053 -2.975 4.512 1.00 96.19 87 ILE A N 1
ATOM 686 C CA . ILE A 1 87 ? -7.994 -3.955 4.292 1.00 96.19 87 ILE A CA 1
ATOM 687 C C . ILE A 1 87 ? -7.282 -3.646 2.980 1.00 96.19 87 ILE A C 1
ATOM 689 O O . ILE A 1 87 ? -7.916 -3.444 1.947 1.00 96.19 87 ILE A O 1
ATOM 693 N N . PHE A 1 88 ? -5.956 -3.619 3.032 1.00 96.25 88 PHE A N 1
ATOM 694 C CA . PHE A 1 88 ? -5.099 -3.668 1.862 1.00 96.25 88 PHE A CA 1
ATOM 695 C C . PHE A 1 88 ? -4.410 -5.026 1.839 1.00 96.25 88 PHE A C 1
ATOM 697 O O . PHE A 1 88 ? -3.705 -5.383 2.782 1.00 96.25 88 PHE A O 1
ATOM 704 N N . GLY A 1 89 ? -4.635 -5.786 0.773 1.00 95.12 89 GLY A N 1
ATOM 705 C CA . GLY A 1 89 ? -3.984 -7.065 0.532 1.00 95.12 89 GLY A CA 1
ATOM 706 C C . GLY A 1 89 ? -3.012 -6.952 -0.630 1.00 95.12 89 GLY A C 1
ATOM 707 O O . GLY A 1 89 ? -3.290 -6.280 -1.619 1.00 95.12 89 GLY A O 1
ATOM 708 N N . ARG A 1 90 ? -1.888 -7.650 -0.523 1.00 93.44 90 ARG A N 1
ATOM 709 C CA . ARG A 1 90 ? -0.924 -7.820 -1.603 1.00 93.44 90 ARG A CA 1
ATOM 710 C C . ARG A 1 90 ? -0.578 -9.288 -1.765 1.00 93.44 90 ARG A C 1
ATOM 712 O O . ARG A 1 90 ? -0.444 -10.022 -0.786 1.00 93.44 90 ARG A O 1
ATOM 719 N N . ILE A 1 91 ? -0.392 -9.675 -3.011 1.00 91.88 91 ILE A N 1
ATOM 720 C CA . ILE A 1 91 ? 0.001 -11.013 -3.417 1.00 91.88 91 ILE A CA 1
ATOM 721 C C . ILE A 1 91 ? 0.978 -10.863 -4.577 1.00 91.88 91 ILE A C 1
ATOM 723 O O . ILE A 1 91 ? 0.737 -10.072 -5.489 1.00 91.88 91 ILE A O 1
ATOM 727 N N . MET A 1 92 ? 2.096 -11.577 -4.506 1.00 89.94 92 MET A N 1
ATOM 728 C CA . MET A 1 92 ? 2.972 -11.775 -5.654 1.00 89.94 92 MET A CA 1
ATOM 729 C C . MET A 1 92 ? 2.656 -13.159 -6.195 1.00 89.94 92 MET A C 1
ATOM 731 O O . MET A 1 92 ? 2.632 -14.118 -5.427 1.00 89.94 92 MET A O 1
ATOM 735 N N . VAL A 1 93 ? 2.365 -13.245 -7.485 1.00 88.44 93 VAL A N 1
ATOM 736 C CA . VAL A 1 93 ? 2.182 -14.522 -8.167 1.00 88.44 93 VAL A CA 1
ATOM 737 C C . VAL A 1 93 ? 3.369 -14.668 -9.092 1.00 88.44 93 VAL A C 1
ATOM 739 O O . VAL A 1 93 ? 3.561 -13.833 -9.978 1.00 88.44 93 VAL A O 1
ATOM 742 N N . ASP A 1 94 ? 4.182 -15.689 -8.855 1.00 81.75 94 ASP A N 1
ATOM 743 C CA . ASP A 1 94 ? 5.290 -15.985 -9.744 1.00 81.75 94 ASP A CA 1
ATOM 744 C C . ASP A 1 94 ? 4.727 -16.412 -11.101 1.00 81.75 94 ASP A C 1
ATOM 746 O O . ASP A 1 94 ? 3.817 -17.242 -11.192 1.00 81.75 94 ASP A O 1
ATOM 750 N N . ASN A 1 95 ? 5.277 -15.845 -12.175 1.00 69.19 95 ASN A N 1
ATOM 751 C CA . ASN A 1 95 ? 5.066 -16.362 -13.521 1.00 69.19 95 ASN A CA 1
ATOM 752 C C . ASN A 1 95 ? 5.851 -17.669 -13.618 1.00 69.19 95 ASN A C 1
ATOM 754 O O . ASN A 1 95 ? 6.973 -17.677 -14.120 1.00 69.19 95 ASN A O 1
ATOM 758 N N . GLY A 1 96 ? 5.305 -18.743 -13.051 1.00 59.19 96 GLY A N 1
ATOM 759 C CA . GLY A 1 96 ? 5.927 -20.054 -13.069 1.00 59.19 96 GLY A CA 1
ATOM 760 C C . GLY A 1 96 ? 6.317 -20.431 -14.495 1.00 59.19 96 GLY A C 1
ATOM 761 O O . GLY A 1 96 ? 5.466 -20.771 -15.309 1.00 59.19 96 GLY A O 1
ATOM 762 N N . ASN A 1 97 ? 7.618 -20.418 -14.777 1.00 55.50 97 ASN A N 1
ATOM 763 C CA . ASN A 1 97 ? 8.204 -21.412 -15.661 1.00 55.50 97 ASN A CA 1
ATOM 764 C C . ASN A 1 97 ? 8.493 -22.637 -14.793 1.00 55.50 97 ASN A C 1
ATOM 766 O O . ASN A 1 97 ? 9.643 -23.041 -14.639 1.00 55.50 97 ASN A O 1
ATOM 770 N N . ASP A 1 98 ? 7.445 -23.217 -14.210 1.00 56.56 98 ASP A N 1
ATOM 771 C CA . ASP A 1 98 ? 7.513 -24.624 -13.861 1.00 56.56 98 ASP A CA 1
ATOM 772 C C . ASP A 1 98 ? 7.528 -25.343 -15.207 1.00 56.56 98 ASP A C 1
ATOM 774 O O . ASP A 1 98 ? 6.503 -25.529 -15.866 1.00 56.56 98 ASP A O 1
ATOM 778 N N . SER A 1 99 ? 8.740 -25.622 -15.684 1.00 53.75 99 SER A N 1
ATOM 779 C CA . SER A 1 99 ? 8.970 -26.561 -16.764 1.00 53.75 99 SER A CA 1
ATOM 780 C C . SER A 1 99 ? 8.201 -27.829 -16.424 1.00 53.75 99 SER A C 1
ATOM 782 O O . SER A 1 99 ? 8.515 -28.509 -15.448 1.00 53.75 99 SER A O 1
ATOM 784 N N . ILE A 1 100 ? 7.171 -28.110 -17.218 1.00 50.28 100 ILE A N 1
ATOM 785 C CA . ILE A 1 100 ? 6.593 -29.442 -17.314 1.00 50.28 100 ILE A CA 1
ATOM 786 C C . ILE A 1 100 ? 7.710 -30.316 -17.900 1.00 50.28 100 ILE A C 1
ATOM 788 O O . ILE A 1 100 ? 7.892 -30.343 -19.117 1.00 50.28 100 ILE A O 1
ATOM 792 N N . GLU A 1 101 ? 8.503 -30.940 -17.032 1.00 46.19 101 GLU A N 1
ATOM 793 C CA . GLU A 1 101 ? 9.246 -32.165 -17.349 1.00 46.19 101 GLU A CA 1
ATOM 794 C C . GLU A 1 101 ? 8.431 -33.385 -16.914 1.00 46.19 101 GLU A C 1
ATOM 796 O O . GLU A 1 101 ? 7.849 -33.356 -15.803 1.00 46.19 101 GLU A O 1
#

pLDDT: mean 85.99, std 15.55, range [38.28, 97.38]

Sequence (101 aa):
MNTRPRQKTLLDIQYRLREMLPDTLSDPCTLAIIDFGDQSQISNDKQIIVGTPALAGSDLLEVWRTDELPENGKLGDIHYRRTSTLIFGRIMVDNGNDSIE

Secondary structure (DSSP, 8-state):
---------SEEEEEEEGGGHHHHHH-TTEEEEEEEESS-EE-SSSEEEEE-TTTTT--EEEEEEESSPPEEEEETTEEEEE-SS-EEEE-----------